Protein AF-A0A832JMT5-F1 (afdb_monomer_lite)

Secondary structure (DSSP, 8-state):
--HHHH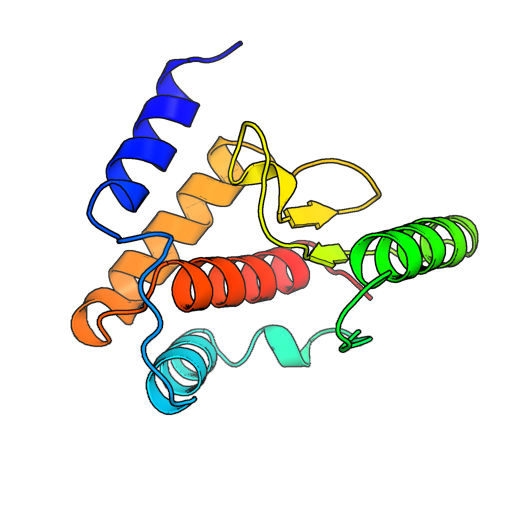HHHHHHHTTS-TT-----SHHHHHHHHHTT-GGGSS------SSSSHHHHHHHHHHHHHHTT---EEE-S--SS-GGGGEEETTEEPPHHHHHHHHHHHHHHHGGG---HHHHHHHHHHHHHHHTT--

Foldseek 3Di:
DPVVLQVLVCVLCVVFDPPDDDDDCVLLVVLCVLVVNLLVLEDDDDFDDDDCSVVVLVVVLVVCVVVVFWDWAADDDDDPGLQVRIDTSNHGDDSVLLSVLLVVSCVSRVVSVDHPVSSSVSSNSNSCSVVVGD

pLDDT: mean 91.95, std 11.05, range [45.56, 98.69]

Sequence (134 aa):
MDYSVEDGLDELIRGLSVDEIRLGLGRAAEALLRLDNPERSYRVVQVVGTNGKGSVCSYLDSILRASGLRVGLYTSPHLVSPRERIRVDGAMVGAKEIEGVLRRVHELCFDLELTYFELMTVCCALLFAERGVE

Structure (mmCIF, N/CA/C/O backbone):
data_AF-A0A832JMT5-F1
#
_entry.id   AF-A0A832JMT5-F1
#
loop_
_atom_site.group_PDB
_atom_site.id
_atom_site.type_symbol
_atom_site.label_atom_id
_atom_site.label_alt_id
_atom_site.label_comp_id
_atom_site.label_asym_id
_atom_site.label_entity_id
_atom_site.label_seq_id
_atom_site.pdbx_PDB_ins_code
_atom_site.Cartn_x
_atom_site.Cartn_y
_atom_site.Cartn_z
_atom_site.occupancy
_atom_site.B_iso_or_equiv
_atom_site.auth_seq_id
_atom_site.auth_comp_id
_atom_site.auth_asym_id
_atom_site.auth_atom_id
_atom_site.pdbx_PDB_model_num
ATOM 1 N N . MET A 1 1 ? 13.833 -11.132 15.883 1.00 45.56 1 MET A N 1
ATOM 2 C CA . MET A 1 1 ? 13.598 -10.551 14.548 1.00 45.56 1 MET A CA 1
ATOM 3 C C . MET A 1 1 ? 14.022 -11.603 13.548 1.00 45.56 1 MET A C 1
ATOM 5 O O . MET A 1 1 ? 15.107 -12.145 13.707 1.00 45.56 1 MET A O 1
ATOM 9 N N . ASP A 1 2 ? 13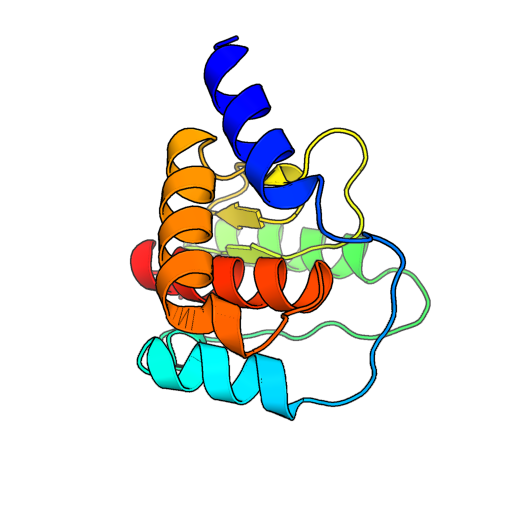.127 -11.993 12.647 1.00 47.06 2 ASP A N 1
ATOM 10 C CA . ASP A 1 2 ? 13.359 -13.078 11.691 1.00 47.06 2 ASP A CA 1
ATOM 11 C C . ASP A 1 2 ? 14.022 -12.486 10.439 1.00 47.06 2 ASP A C 1
ATOM 13 O O . ASP A 1 2 ? 13.342 -12.115 9.486 1.00 47.06 2 ASP A O 1
ATOM 17 N N . TYR A 1 3 ? 15.345 -12.297 10.509 1.00 47.81 3 TYR A N 1
ATOM 18 C CA . TYR A 1 3 ? 16.159 -11.646 9.468 1.00 47.81 3 TYR A CA 1
ATOM 19 C C . TYR A 1 3 ? 15.966 -12.281 8.078 1.00 47.81 3 TYR A C 1
ATOM 21 O O . TYR A 1 3 ? 15.976 -11.580 7.075 1.00 47.81 3 TYR A O 1
ATOM 29 N N . SER A 1 4 ? 15.670 -13.584 8.032 1.00 53.31 4 SER A N 1
ATOM 30 C CA . SER A 1 4 ? 15.485 -14.352 6.795 1.00 53.31 4 SER A CA 1
ATOM 31 C C . SER A 1 4 ? 14.313 -13.890 5.916 1.00 53.31 4 SER A C 1
ATOM 33 O O . SER A 1 4 ? 14.342 -14.066 4.701 1.00 53.31 4 SER A O 1
ATOM 35 N N . VAL A 1 5 ? 13.275 -13.300 6.517 1.00 55.50 5 VAL A N 1
ATOM 36 C CA . VAL A 1 5 ? 12.066 -12.861 5.799 1.00 55.50 5 VAL A CA 1
ATOM 37 C C . VAL A 1 5 ? 12.255 -11.463 5.206 1.00 55.50 5 VAL A C 1
ATOM 39 O O . VAL A 1 5 ? 11.740 -11.166 4.130 1.00 55.50 5 VAL A O 1
ATOM 42 N N . GLU A 1 6 ? 13.016 -10.600 5.885 1.00 61.72 6 GLU A N 1
ATOM 43 C CA . GLU A 1 6 ? 13.398 -9.297 5.328 1.00 61.72 6 GLU A CA 1
ATOM 44 C C . GLU A 1 6 ? 14.375 -9.472 4.157 1.00 61.72 6 GLU A C 1
ATOM 46 O O . GLU A 1 6 ? 14.210 -8.805 3.140 1.00 61.72 6 GLU A O 1
ATOM 51 N N . ASP A 1 7 ? 15.269 -10.465 4.221 1.00 63.09 7 ASP A N 1
ATOM 52 C CA . ASP A 1 7 ? 16.162 -10.815 3.110 1.00 63.09 7 ASP A CA 1
ATOM 53 C C . ASP A 1 7 ? 15.405 -11.222 1.829 1.00 63.09 7 ASP A C 1
ATOM 55 O O . ASP A 1 7 ? 15.790 -10.818 0.732 1.00 63.09 7 ASP A O 1
ATOM 59 N N . GLY A 1 8 ? 14.314 -11.993 1.947 1.00 69.69 8 GLY A N 1
ATOM 60 C CA . GLY A 1 8 ? 13.514 -12.431 0.793 1.00 69.69 8 GLY A CA 1
ATOM 61 C C . GLY A 1 8 ? 12.716 -11.298 0.139 1.00 69.69 8 GLY A C 1
ATOM 62 O O . GLY A 1 8 ? 12.607 -11.230 -1.087 1.00 69.69 8 GLY A O 1
ATOM 63 N N . LEU A 1 9 ? 12.194 -10.378 0.956 1.00 73.56 9 LEU A N 1
ATOM 64 C CA . LEU A 1 9 ? 11.559 -9.145 0.492 1.00 73.56 9 LEU A CA 1
ATOM 65 C C . LEU A 1 9 ? 12.563 -8.257 -0.256 1.00 73.56 9 LEU A C 1
ATOM 67 O O . LEU A 1 9 ? 12.271 -7.771 -1.351 1.00 73.56 9 LEU A O 1
ATOM 71 N N . ASP A 1 10 ? 13.750 -8.081 0.320 1.00 76.50 10 ASP A N 1
ATOM 72 C CA . ASP A 1 10 ? 14.821 -7.295 -0.279 1.00 76.50 10 ASP A CA 1
ATOM 73 C C . ASP A 1 10 ? 15.308 -7.920 -1.588 1.00 76.50 10 ASP A C 1
ATOM 75 O O . ASP A 1 10 ? 15.528 -7.200 -2.555 1.00 76.50 10 ASP A O 1
ATOM 79 N N . GLU A 1 11 ? 15.438 -9.245 -1.673 1.00 79.19 11 GLU A N 1
ATOM 80 C CA . GLU A 1 11 ? 15.830 -9.936 -2.907 1.00 79.19 11 GLU A CA 1
ATOM 81 C C . GLU A 1 11 ? 14.851 -9.679 -4.062 1.00 79.19 11 GLU A C 1
ATOM 83 O O . GLU A 1 11 ? 15.283 -9.327 -5.161 1.00 79.19 11 GLU A O 1
ATOM 88 N N . LEU A 1 12 ? 13.542 -9.770 -3.800 1.00 75.00 12 LEU A N 1
ATOM 89 C CA . LEU A 1 12 ? 12.491 -9.482 -4.785 1.00 75.00 12 LEU A CA 1
ATOM 90 C C . LEU A 1 12 ? 12.510 -8.024 -5.265 1.00 75.00 12 LEU A C 1
ATOM 92 O O . LEU A 1 12 ? 12.142 -7.741 -6.403 1.00 75.00 12 LEU A O 1
ATOM 96 N N . ILE A 1 13 ? 12.934 -7.096 -4.406 1.00 79.44 13 ILE A N 1
ATOM 97 C CA . ILE A 1 13 ? 12.922 -5.656 -4.690 1.00 79.44 13 ILE A CA 1
ATOM 98 C C . ILE A 1 13 ? 14.268 -5.158 -5.239 1.00 79.44 13 ILE A C 1
ATOM 100 O O . ILE A 1 13 ? 14.291 -4.159 -5.951 1.00 79.44 13 ILE A O 1
ATOM 104 N N . ARG A 1 14 ? 15.388 -5.847 -4.981 1.00 78.38 14 ARG A N 1
ATOM 105 C CA . ARG A 1 14 ? 16.755 -5.427 -5.364 1.00 78.38 14 ARG A CA 1
ATOM 106 C C . ARG A 1 14 ? 16.935 -5.141 -6.855 1.00 78.38 14 ARG A C 1
ATOM 108 O O . ARG A 1 14 ? 17.799 -4.344 -7.209 1.00 78.38 14 ARG A O 1
ATOM 115 N N . GLY A 1 15 ? 16.153 -5.787 -7.720 1.00 74.12 15 GLY A N 1
ATOM 116 C CA . GLY A 1 15 ? 16.170 -5.551 -9.168 1.00 74.12 15 GLY A CA 1
ATOM 117 C C . GLY A 1 15 ? 15.397 -4.308 -9.621 1.00 74.12 15 GLY A C 1
ATOM 118 O O . GLY A 1 15 ? 15.485 -3.932 -10.787 1.00 74.12 15 GLY A O 1
ATOM 119 N N . LEU A 1 16 ? 14.639 -3.671 -8.726 1.00 80.31 16 LEU A N 1
ATOM 120 C CA . LEU A 1 16 ? 13.774 -2.538 -9.030 1.00 80.31 16 LEU A CA 1
ATOM 121 C C . LEU A 1 16 ? 14.404 -1.244 -8.520 1.00 80.31 16 LEU A C 1
ATOM 123 O O . LEU A 1 16 ? 14.682 -1.083 -7.332 1.00 80.31 16 LEU A O 1
ATOM 127 N N . SER A 1 17 ? 14.580 -0.281 -9.420 1.00 78.31 17 SER A N 1
ATOM 128 C CA . SER A 1 17 ? 15.014 1.058 -9.033 1.00 78.31 17 SER A CA 1
ATOM 129 C C . SER A 1 17 ? 13.893 1.776 -8.274 1.00 78.31 17 SER A C 1
ATOM 131 O O . SER A 1 17 ? 12.810 2.017 -8.813 1.00 78.31 17 SER A O 1
ATOM 133 N N . VAL A 1 18 ? 14.151 2.122 -7.010 1.00 75.94 18 VAL A N 1
ATOM 134 C CA . VAL A 1 18 ? 13.185 2.805 -6.127 1.00 75.94 18 VAL A CA 1
ATOM 135 C C . VAL A 1 18 ? 12.898 4.239 -6.590 1.00 75.94 18 VAL A C 1
ATOM 137 O O . VAL A 1 18 ? 11.789 4.734 -6.380 1.00 75.94 18 VAL A O 1
ATOM 140 N N . ASP A 1 19 ? 13.872 4.875 -7.246 1.00 78.31 19 ASP A N 1
ATOM 141 C CA . ASP A 1 19 ? 13.812 6.274 -7.690 1.00 78.31 19 ASP A CA 1
ATOM 142 C C . ASP A 1 19 ? 13.442 6.424 -9.174 1.00 78.31 19 ASP A C 1
ATOM 144 O O . ASP A 1 19 ? 13.283 7.541 -9.672 1.00 78.31 19 ASP A O 1
ATOM 148 N N . GLU A 1 20 ? 13.305 5.317 -9.908 1.00 85.75 20 GLU A N 1
ATOM 149 C CA . GLU A 1 20 ? 12.935 5.370 -11.318 1.00 85.75 20 GLU A CA 1
ATOM 150 C 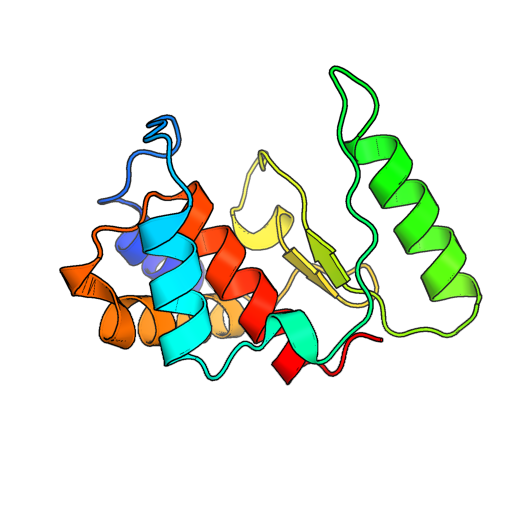C . GLU A 1 20 ? 11.462 5.749 -11.490 1.00 85.75 20 GLU A C 1
ATOM 152 O O . GLU A 1 20 ? 10.545 5.070 -11.024 1.00 85.75 20 GLU A O 1
ATOM 157 N N . ILE A 1 21 ? 11.233 6.836 -12.228 1.00 87.06 21 ILE A N 1
ATOM 158 C CA . ILE A 1 21 ? 9.897 7.324 -12.557 1.00 87.06 21 ILE A CA 1
ATOM 159 C C . ILE A 1 21 ? 9.622 7.034 -14.032 1.00 87.06 21 ILE A C 1
ATOM 161 O O . ILE A 1 21 ? 10.118 7.727 -14.921 1.00 87.06 21 ILE A O 1
ATOM 165 N N . ARG A 1 22 ? 8.765 6.043 -14.292 1.00 92.38 22 ARG A N 1
ATOM 166 C CA . ARG A 1 22 ? 8.171 5.803 -15.615 1.00 92.38 22 ARG A CA 1
ATOM 167 C C . ARG A 1 22 ? 6.733 6.309 -15.600 1.00 92.38 22 ARG A C 1
ATOM 169 O O . ARG A 1 22 ? 5.877 5.742 -14.931 1.00 92.38 22 ARG A O 1
ATOM 176 N N . LEU A 1 23 ? 6.447 7.375 -16.345 1.00 92.12 23 LEU A N 1
ATOM 177 C CA . LEU A 1 23 ? 5.089 7.922 -16.421 1.00 92.12 23 LEU A CA 1
ATOM 178 C C . LEU A 1 23 ? 4.138 6.979 -17.180 1.00 92.12 23 LEU A C 1
ATOM 180 O O . LEU A 1 23 ? 4.559 6.190 -18.029 1.00 92.12 23 LEU A O 1
ATOM 184 N N . GLY A 1 24 ? 2.846 7.081 -16.866 1.00 94.31 24 GLY A N 1
ATOM 185 C CA . GLY A 1 24 ? 1.770 6.288 -17.465 1.00 94.31 24 GLY A CA 1
ATOM 186 C C . GLY A 1 24 ? 1.041 5.411 -16.447 1.00 94.31 24 GLY A C 1
ATOM 187 O O . GLY A 1 24 ? 1.600 5.042 -15.424 1.00 94.31 24 GLY A O 1
ATOM 188 N N . LEU A 1 25 ? -0.223 5.094 -16.736 1.00 95.62 25 LEU A N 1
ATOM 189 C CA . LEU A 1 25 ? -1.073 4.263 -15.869 1.00 95.62 25 LEU A CA 1
ATOM 190 C C . LEU A 1 25 ? -1.275 2.839 -16.405 1.00 95.62 25 LEU A C 1
ATOM 192 O O . LEU A 1 25 ? -1.783 1.991 -15.682 1.00 95.62 25 LEU A O 1
ATOM 196 N N . GLY A 1 26 ? -0.890 2.569 -17.658 1.00 97.38 26 GLY A N 1
ATOM 197 C CA . GLY A 1 26 ? -1.229 1.320 -18.350 1.00 97.38 26 GLY A CA 1
ATOM 198 C C . GLY A 1 26 ? -0.715 0.062 -17.649 1.00 97.38 26 GLY A C 1
ATOM 199 O O . GLY A 1 26 ? -1.474 -0.886 -17.495 1.00 97.38 26 GLY A O 1
ATOM 200 N N . ARG A 1 27 ? 0.534 0.073 -17.164 1.00 97.31 27 ARG A N 1
ATOM 201 C CA . ARG A 1 27 ? 1.145 -1.086 -16.489 1.00 97.31 27 ARG A CA 1
ATOM 202 C C . ARG A 1 27 ? 0.421 -1.422 -15.185 1.00 97.31 27 ARG A C 1
ATOM 204 O O . ARG A 1 27 ? 0.003 -2.556 -14.986 1.00 97.31 27 ARG A O 1
ATOM 211 N N . ALA A 1 28 ? 0.228 -0.423 -14.323 1.00 97.44 28 ALA A N 1
ATOM 212 C CA . ALA A 1 28 ? -0.477 -0.608 -13.058 1.00 97.44 28 ALA A CA 1
ATOM 213 C C . ALA A 1 28 ? -1.953 -0.983 -13.264 1.00 97.44 28 ALA A C 1
ATOM 215 O O . ALA A 1 28 ? -2.460 -1.848 -12.558 1.00 97.44 28 ALA A O 1
ATOM 216 N N . ALA A 1 29 ? -2.636 -0.375 -14.239 1.00 98.38 29 ALA A N 1
ATOM 217 C CA . ALA A 1 29 ? -4.027 -0.697 -14.548 1.00 98.38 29 ALA A CA 1
ATOM 218 C C . ALA A 1 29 ? -4.192 -2.144 -15.039 1.00 98.38 29 ALA A C 1
ATOM 220 O O . ALA A 1 29 ? -5.095 -2.840 -14.586 1.00 98.38 29 ALA A O 1
ATOM 221 N N . GLU A 1 30 ? -3.301 -2.614 -15.915 1.00 98.62 30 GLU A N 1
ATOM 222 C CA . GLU A 1 30 ? -3.290 -4.004 -16.383 1.00 98.62 30 GLU A CA 1
ATOM 223 C C . GLU A 1 30 ? -2.977 -4.983 -15.239 1.00 98.62 30 GLU A C 1
ATOM 225 O O . GLU A 1 30 ? -3.642 -6.006 -15.100 1.00 98.62 30 GLU A O 1
ATOM 230 N N . ALA A 1 31 ? -2.030 -4.648 -14.356 1.00 98.50 31 ALA A N 1
A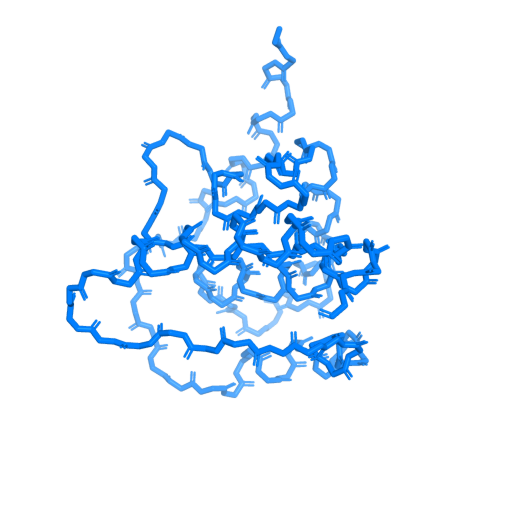TOM 231 C CA . ALA A 1 31 ? -1.731 -5.464 -13.180 1.00 98.50 31 ALA A CA 1
ATOM 232 C C . ALA A 1 31 ? -2.935 -5.589 -12.226 1.00 98.50 31 ALA A C 1
ATOM 234 O O . ALA A 1 31 ? -3.243 -6.685 -11.762 1.00 98.50 31 ALA A O 1
ATOM 235 N N . LEU A 1 32 ? -3.651 -4.488 -11.963 1.00 98.62 32 LEU A N 1
ATOM 236 C CA . LEU A 1 32 ? -4.882 -4.508 -11.163 1.00 98.62 32 LEU A CA 1
ATOM 237 C C . LEU A 1 32 ? -5.982 -5.332 -11.843 1.00 98.62 32 LEU A C 1
ATOM 239 O O . LEU A 1 32 ? -6.651 -6.117 -11.175 1.00 98.62 32 LEU A O 1
ATOM 243 N N . LEU A 1 33 ? -6.124 -5.224 -13.167 1.00 98.62 33 LEU A N 1
ATOM 244 C CA . LEU A 1 33 ? -7.085 -6.016 -13.935 1.00 98.62 33 LEU A CA 1
ATOM 245 C C . LEU A 1 33 ? -6.817 -7.524 -13.812 1.00 98.62 33 LEU A C 1
ATOM 247 O O . LEU A 1 33 ? -7.752 -8.287 -13.574 1.00 98.62 33 LEU A O 1
ATOM 251 N N . ARG A 1 34 ? -5.553 -7.961 -13.906 1.00 98.50 34 ARG A N 1
ATOM 252 C CA . ARG A 1 34 ? -5.154 -9.374 -13.725 1.00 98.50 34 ARG A CA 1
ATOM 253 C C . ARG A 1 34 ? -5.443 -9.917 -12.325 1.00 98.50 34 ARG A C 1
ATOM 255 O O . ARG A 1 34 ? -5.537 -11.129 -12.146 1.00 98.50 34 ARG A O 1
ATOM 262 N N . LEU A 1 35 ? -5.586 -9.030 -11.344 1.00 98.19 35 LEU A N 1
ATOM 263 C CA . LEU A 1 35 ? -5.935 -9.349 -9.960 1.00 98.19 35 LEU A CA 1
ATOM 264 C C . LEU A 1 35 ? -7.434 -9.192 -9.666 1.00 98.19 35 LEU A C 1
ATOM 266 O O . LEU A 1 35 ? -7.817 -9.216 -8.500 1.00 98.19 35 LEU A O 1
ATOM 270 N N . ASP A 1 36 ? -8.264 -9.045 -10.701 1.00 98.19 36 ASP A N 1
ATOM 271 C CA . ASP A 1 36 ? -9.710 -8.816 -10.597 1.00 98.19 36 ASP A CA 1
ATOM 272 C C . ASP A 1 36 ? -10.083 -7.497 -9.889 1.00 98.19 36 ASP A C 1
ATOM 274 O O . ASP A 1 36 ? -11.084 -7.390 -9.188 1.00 98.19 36 ASP A O 1
ATOM 278 N N . ASN A 1 37 ? -9.280 -6.453 -10.114 1.00 98.50 37 ASN A N 1
ATOM 279 C CA . ASN A 1 37 ? -9.501 -5.082 -9.639 1.00 98.50 37 ASN A CA 1
ATOM 280 C C . ASN A 1 37 ? -9.749 -4.981 -8.113 1.00 98.50 37 ASN A C 1
ATOM 282 O O . ASN A 1 37 ? -10.799 -4.477 -7.683 1.00 98.50 37 ASN A O 1
ATOM 286 N N . PRO A 1 38 ? -8.801 -5.436 -7.266 1.00 98.44 38 PRO A N 1
ATOM 287 C CA . PRO A 1 38 ? -8.979 -5.477 -5.813 1.00 98.44 38 PRO A CA 1
ATOM 288 C C . PRO A 1 38 ? -9.234 -4.091 -5.206 1.00 98.44 38 PRO A C 1
ATOM 290 O O . PRO A 1 38 ? -9.937 -3.975 -4.201 1.00 98.44 38 PRO A O 1
ATOM 293 N N . GLU A 1 39 ? -8.746 -3.024 -5.846 1.00 98.19 39 GLU A N 1
ATOM 294 C CA . GLU A 1 39 ? -8.931 -1.635 -5.424 1.00 98.19 39 GLU A CA 1
ATOM 295 C C . GLU A 1 39 ? -10.390 -1.159 -5.453 1.00 98.19 39 GLU A C 1
ATOM 297 O O . GLU A 1 39 ? -10.702 -0.092 -4.930 1.00 98.19 39 GLU A O 1
ATOM 302 N N . ARG A 1 40 ? -11.290 -1.939 -6.062 1.00 98.25 40 ARG A N 1
ATOM 303 C CA . ARG A 1 40 ? -12.727 -1.642 -6.149 1.00 98.25 40 ARG A CA 1
ATOM 304 C C . ARG A 1 40 ? -13.548 -2.244 -5.011 1.00 98.25 40 ARG A C 1
ATOM 306 O O . ARG A 1 40 ? -14.752 -2.007 -4.954 1.00 98.25 40 ARG A O 1
ATOM 313 N N . SER A 1 41 ? -12.924 -3.032 -4.136 1.00 98.19 41 SER A N 1
ATOM 314 C CA . SER A 1 41 ? -13.609 -3.750 -3.051 1.00 98.19 41 SER A CA 1
ATOM 315 C C . SER A 1 41 ? -13.785 -2.934 -1.763 1.00 98.19 41 SER A C 1
ATOM 317 O O . SER A 1 41 ? -14.525 -3.360 -0.880 1.00 98.19 41 SER A O 1
ATOM 319 N N . TYR A 1 42 ? -13.159 -1.756 -1.669 1.00 98.44 42 TYR A N 1
ATOM 320 C CA . TYR A 1 42 ? -13.163 -0.890 -0.486 1.00 98.44 42 TYR A CA 1
ATOM 321 C C . TYR A 1 42 ? -13.201 0.597 -0.868 1.00 98.44 42 TYR A C 1
ATOM 323 O O . TYR A 1 42 ? -12.985 0.971 -2.026 1.00 98.44 42 TYR A O 1
ATOM 331 N N . ARG A 1 43 ? -13.506 1.477 0.092 1.00 98.38 43 ARG A N 1
ATOM 332 C CA . ARG A 1 43 ? -13.540 2.930 -0.134 1.00 98.38 43 ARG A CA 1
ATOM 333 C C . ARG A 1 43 ? -12.139 3.526 -0.054 1.00 98.38 43 ARG A C 1
ATOM 335 O O . ARG A 1 43 ? -11.315 3.138 0.764 1.00 98.38 43 ARG A O 1
ATOM 342 N N . VAL A 1 44 ? -11.873 4.527 -0.893 1.00 98.12 44 VAL A N 1
ATOM 343 C CA . VAL A 1 44 ? -10.545 5.148 -0.990 1.00 98.12 44 VAL A CA 1
ATOM 344 C C . VAL A 1 44 ? -10.628 6.650 -0.767 1.00 98.12 44 VAL A C 1
ATOM 346 O O . 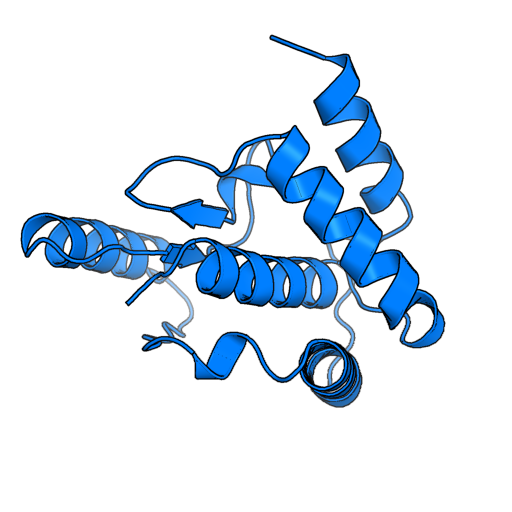VAL A 1 44 ? -11.402 7.350 -1.419 1.00 98.12 44 VAL A O 1
ATOM 349 N N . VAL A 1 45 ? -9.761 7.154 0.112 1.00 98.12 45 VAL A N 1
ATOM 350 C CA . VAL A 1 45 ? -9.446 8.581 0.219 1.00 98.12 45 VAL A CA 1
ATOM 351 C C . VAL A 1 45 ? -8.053 8.806 -0.357 1.00 98.12 45 VAL A C 1
ATOM 353 O O . VAL A 1 45 ? -7.054 8.388 0.224 1.00 98.12 45 VAL A O 1
ATOM 356 N N . GLN A 1 46 ? -7.975 9.475 -1.506 1.00 97.44 46 GLN A N 1
ATOM 357 C CA . GLN A 1 46 ? -6.702 9.797 -2.144 1.00 97.44 46 GLN A CA 1
ATOM 358 C C . GLN A 1 46 ? -6.225 11.189 -1.716 1.00 97.44 46 GLN A C 1
ATOM 360 O O . GLN A 1 46 ? -6.885 12.193 -1.977 1.00 97.44 46 GLN A O 1
ATOM 365 N N . VAL A 1 47 ? -5.052 11.257 -1.084 1.00 97.62 47 VAL A N 1
ATOM 366 C CA . VAL A 1 47 ? -4.460 12.516 -0.610 1.00 97.62 47 VAL A CA 1
ATOM 367 C C . VAL A 1 47 ? -3.301 12.925 -1.517 1.00 97.62 47 VAL A C 1
ATOM 369 O O . VAL A 1 47 ? -2.267 12.259 -1.571 1.00 97.62 47 VAL A O 1
ATOM 372 N N . VAL A 1 48 ? -3.457 14.055 -2.206 1.00 95.88 48 VAL A N 1
ATOM 373 C CA . VAL A 1 48 ? -2.460 14.632 -3.124 1.00 95.88 48 VAL A CA 1
ATOM 374 C C . VAL A 1 48 ? -2.036 16.030 -2.666 1.00 95.88 48 VAL A C 1
ATOM 376 O O . VAL A 1 48 ? -2.786 16.723 -1.985 1.00 95.88 48 VAL A O 1
ATOM 379 N N . GLY A 1 49 ? -0.822 16.456 -3.022 1.00 94.31 49 GLY A N 1
ATOM 380 C CA . GLY A 1 49 ? -0.292 17.781 -2.675 1.00 94.31 49 GLY A CA 1
ATOM 381 C C . GLY A 1 49 ? 1.226 17.797 -2.503 1.00 94.31 49 GLY A C 1
ATOM 382 O O . GLY A 1 49 ? 1.871 16.750 -2.476 1.00 94.31 49 GLY A O 1
ATOM 383 N N . THR A 1 50 ? 1.828 18.975 -2.364 1.00 92.31 50 THR A N 1
ATOM 384 C CA . THR A 1 50 ? 3.292 19.103 -2.229 1.00 92.31 50 THR A CA 1
ATOM 385 C C . THR A 1 50 ? 3.763 18.687 -0.834 1.00 92.31 50 THR A C 1
ATOM 387 O O . THR A 1 50 ? 4.620 17.815 -0.710 1.00 92.31 50 THR A O 1
ATOM 390 N N . ASN A 1 51 ? 3.113 19.190 0.220 1.00 93.75 51 ASN A N 1
ATOM 391 C CA . ASN A 1 51 ? 3.486 18.970 1.622 1.00 93.75 51 ASN A CA 1
ATOM 392 C C . ASN A 1 51 ? 2.297 18.466 2.454 1.00 93.75 51 ASN A C 1
ATOM 394 O O . ASN A 1 51 ? 1.149 18.576 2.036 1.00 93.75 51 ASN A O 1
ATOM 398 N N . GLY A 1 52 ? 2.568 17.888 3.627 1.00 94.06 52 GLY A N 1
ATOM 399 C CA . GLY A 1 52 ? 1.535 17.532 4.611 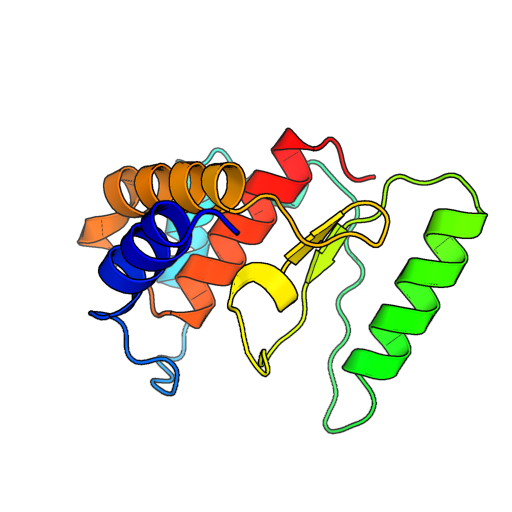1.00 94.06 52 GLY A CA 1
ATOM 400 C C . GLY A 1 52 ? 0.718 16.265 4.325 1.00 94.06 52 GLY A C 1
ATOM 401 O O . GLY A 1 52 ? -0.006 15.825 5.210 1.00 94.06 52 GLY A O 1
ATOM 402 N N . LYS A 1 53 ? 0.867 15.631 3.152 1.00 96.75 53 LYS A N 1
ATOM 403 C CA . LYS A 1 53 ? 0.143 14.399 2.770 1.00 96.75 53 LYS A CA 1
ATOM 404 C C . LYS A 1 53 ? 0.218 13.306 3.839 1.00 96.75 53 LYS A C 1
ATOM 406 O O . LYS A 1 53 ? -0.810 12.824 4.289 1.00 96.75 53 LYS A O 1
ATOM 411 N N . GLY A 1 54 ? 1.432 12.966 4.283 1.00 94.25 54 GLY A N 1
ATOM 412 C CA . GLY A 1 54 ? 1.647 11.927 5.295 1.00 94.25 54 GLY A CA 1
ATOM 413 C C . GLY A 1 54 ? 0.962 12.243 6.627 1.00 94.25 54 GLY A C 1
ATOM 414 O O . GLY A 1 54 ? 0.332 11.366 7.215 1.00 94.25 54 GLY A O 1
ATOM 415 N N . SER A 1 55 ? 1.007 13.505 7.068 1.00 96.44 55 SER A N 1
ATOM 416 C CA . SER A 1 55 ? 0.305 13.958 8.274 1.00 96.44 55 SER A CA 1
ATOM 417 C C . SER A 1 55 ? -1.211 13.852 8.119 1.00 96.44 55 SER A C 1
ATOM 419 O O . SER A 1 55 ? -1.868 13.303 8.996 1.00 96.44 55 SER A O 1
ATOM 421 N N . VAL A 1 56 ? -1.764 14.303 6.987 1.00 97.94 56 VAL A N 1
ATOM 422 C CA . VAL A 1 56 ? -3.203 14.197 6.697 1.00 97.94 56 VAL A CA 1
ATOM 423 C C . VAL A 1 56 ? -3.645 12.735 6.657 1.00 97.94 56 VAL A C 1
ATOM 425 O O . VAL A 1 56 ? -4.621 12.391 7.317 1.00 97.94 56 VAL A O 1
ATOM 428 N N . CYS A 1 57 ? -2.908 11.857 5.969 1.00 97.94 57 CYS A N 1
ATOM 429 C CA . CYS A 1 57 ? -3.217 10.427 5.953 1.00 97.94 57 CYS A CA 1
ATOM 430 C C . CYS A 1 57 ? -3.155 9.811 7.360 1.00 97.94 57 CYS A C 1
ATOM 432 O O . CYS A 1 57 ? -4.005 8.997 7.699 1.00 97.94 57 CYS A O 1
ATOM 434 N N . SER A 1 58 ? -2.202 10.231 8.200 1.00 96.69 58 SER A N 1
ATOM 435 C CA . SER A 1 58 ? -2.089 9.752 9.588 1.00 96.69 58 SER A CA 1
ATOM 436 C C . SER A 1 58 ? -3.255 10.220 10.464 1.00 96.69 58 SER A C 1
ATOM 438 O O . SER A 1 58 ? -3.739 9.470 11.311 1.00 96.69 58 SER A O 1
ATOM 440 N N . TYR A 1 59 ? -3.731 11.453 10.266 1.00 98.06 59 TYR A N 1
ATOM 441 C CA . TYR A 1 59 ? -4.916 11.962 10.960 1.00 98.06 59 TYR A CA 1
ATOM 442 C C . TYR A 1 59 ? -6.178 11.221 10.524 1.00 98.06 59 TYR A C 1
ATOM 444 O O . TYR A 1 59 ? -6.952 10.805 11.383 1.00 98.06 59 TYR A O 1
ATOM 452 N N . LEU A 1 60 ? -6.360 11.013 9.217 1.00 98.25 60 LEU A N 1
ATOM 453 C CA . LEU A 1 60 ? -7.482 10.245 8.677 1.00 98.25 60 LEU A CA 1
ATOM 454 C C . LEU A 1 60 ? -7.476 8.804 9.193 1.00 98.25 60 LEU A C 1
ATOM 456 O O . LEU A 1 60 ? -8.501 8.354 9.692 1.00 98.25 60 LEU A O 1
ATOM 460 N N . ASP A 1 61 ? -6.328 8.121 9.152 1.00 98.19 61 ASP A N 1
ATOM 461 C CA . ASP A 1 61 ? -6.165 6.773 9.707 1.00 98.19 61 ASP A CA 1
ATOM 462 C C . ASP A 1 61 ? -6.597 6.713 11.178 1.00 98.19 61 ASP A C 1
ATOM 464 O O . ASP A 1 61 ? -7.428 5.891 11.556 1.00 98.19 61 ASP A O 1
ATOM 468 N N . SER A 1 62 ? -6.098 7.634 12.006 1.00 98.06 62 SER A N 1
ATOM 469 C CA . SER A 1 62 ? -6.442 7.683 13.430 1.00 98.06 62 SER A CA 1
ATOM 470 C C . SER A 1 62 ? -7.938 7.913 13.671 1.00 98.06 62 SER A C 1
ATOM 472 O O . SER A 1 62 ? -8.553 7.203 14.467 1.00 98.06 62 SER A O 1
ATOM 474 N N . ILE A 1 63 ? -8.539 8.878 12.966 1.00 98.50 63 ILE A N 1
ATOM 475 C CA . ILE A 1 63 ? -9.955 9.239 13.121 1.00 98.50 63 ILE A CA 1
ATOM 476 C C . ILE A 1 63 ? -10.870 8.096 12.664 1.00 98.50 63 ILE A C 1
ATOM 478 O O . ILE A 1 63 ? -11.805 7.744 13.380 1.00 98.50 63 ILE A O 1
ATOM 482 N N . LEU A 1 64 ? -10.599 7.502 11.500 1.00 98.38 64 LEU A N 1
ATOM 483 C CA . LEU A 1 64 ? -11.427 6.436 10.929 1.00 98.38 64 LEU A CA 1
ATOM 484 C C . LEU A 1 64 ? -11.321 5.136 11.740 1.00 98.38 64 LEU A C 1
ATOM 486 O O . LEU A 1 64 ? -12.330 4.479 11.992 1.00 98.38 64 LEU A O 1
ATOM 490 N N . ARG A 1 65 ? -10.129 4.794 12.247 1.00 98.12 65 ARG A N 1
ATOM 491 C CA . ARG A 1 65 ? -9.990 3.669 13.185 1.00 98.12 65 ARG A CA 1
ATOM 492 C C . ARG A 1 65 ? -10.739 3.930 14.487 1.00 98.12 65 ARG A C 1
ATOM 494 O O . ARG A 1 65 ? -11.393 3.031 15.008 1.00 98.12 65 ARG A O 1
ATOM 501 N N . ALA A 1 66 ? -10.689 5.157 15.010 1.00 98.31 66 ALA A N 1
ATOM 502 C CA . ALA A 1 66 ? -11.435 5.530 16.212 1.00 98.31 66 ALA A CA 1
ATOM 503 C C . ALA A 1 66 ? -12.963 5.465 16.017 1.00 98.31 66 ALA A C 1
ATOM 505 O O . ALA A 1 66 ? -13.683 5.277 16.996 1.00 98.31 66 ALA A O 1
ATOM 506 N N . SER A 1 67 ? -13.464 5.563 14.779 1.00 98.06 67 SER A N 1
ATOM 507 C CA . SER A 1 67 ? -14.880 5.331 14.461 1.00 98.06 67 SER A CA 1
ATOM 508 C C . SER A 1 67 ? -15.246 3.853 14.272 1.00 98.06 67 SER A C 1
ATOM 510 O O . SER A 1 67 ? -16.395 3.559 13.953 1.00 98.06 67 SER A O 1
ATOM 512 N N . GLY A 1 68 ? -14.302 2.928 14.469 1.00 98.00 68 GLY A N 1
ATOM 513 C CA . GLY A 1 68 ? -14.534 1.484 14.402 1.00 98.00 68 GLY A CA 1
ATOM 514 C C . GLY A 1 68 ? -14.391 0.858 13.014 1.00 98.00 68 GLY A C 1
ATOM 515 O O . GLY A 1 68 ? -14.736 -0.310 12.873 1.00 98.00 68 GLY A O 1
ATOM 516 N N . LEU A 1 69 ? -13.893 1.599 12.016 1.00 98.44 69 LEU A N 1
ATOM 517 C CA . LEU A 1 69 ? -13.623 1.054 10.682 1.00 98.44 69 LEU A CA 1
ATOM 518 C C . LEU A 1 69 ? -12.292 0.300 10.659 1.00 98.44 69 LEU A C 1
ATOM 520 O O . LEU A 1 69 ? -11.331 0.712 11.320 1.00 98.44 69 LEU A O 1
ATOM 524 N N . ARG A 1 70 ? -12.206 -0.746 9.834 1.00 98.44 70 ARG A N 1
ATOM 525 C CA . ARG A 1 70 ? -10.927 -1.346 9.447 1.00 98.44 70 ARG A CA 1
ATOM 526 C C . ARG A 1 70 ? -10.249 -0.480 8.394 1.00 98.44 70 ARG A C 1
ATOM 528 O O . ARG A 1 70 ? -10.718 -0.386 7.262 1.00 98.44 70 ARG A O 1
ATOM 535 N N . VAL A 1 71 ? -9.115 0.118 8.746 1.00 98.69 71 VAL A N 1
ATOM 536 C CA . VAL A 1 71 ? -8.458 1.126 7.898 1.00 98.69 71 VAL A CA 1
ATOM 537 C C . VAL A 1 71 ? -7.127 0.621 7.366 1.00 98.69 71 VAL A C 1
ATOM 539 O O . VAL A 1 71 ? -6.265 0.169 8.123 1.00 98.69 71 VAL A O 1
ATOM 542 N N . GLY A 1 72 ? -6.956 0.744 6.051 1.00 98.50 72 GLY A N 1
ATOM 543 C CA . GLY A 1 72 ? -5.677 0.622 5.366 1.00 98.50 72 GLY A CA 1
ATOM 544 C C . GLY A 1 72 ? -5.025 1.992 5.168 1.00 98.50 72 GLY A C 1
ATOM 545 O O . GLY A 1 72 ? -5.685 2.956 4.782 1.00 98.50 72 GLY A O 1
ATOM 546 N N . LEU A 1 73 ? -3.717 2.082 5.398 1.00 98.56 73 LEU A N 1
ATOM 547 C CA . LEU A 1 73 ? -2.916 3.283 5.162 1.00 98.56 73 LEU A CA 1
ATOM 548 C C . LEU A 1 73 ? -1.749 2.960 4.223 1.00 98.56 73 LEU A C 1
ATOM 550 O O . LEU A 1 73 ? -0.894 2.138 4.557 1.00 98.56 73 LEU A O 1
ATOM 554 N N . TYR A 1 74 ? -1.710 3.638 3.070 1.00 98.38 74 TYR A N 1
ATOM 555 C CA . TYR A 1 74 ? -0.613 3.568 2.102 1.00 98.38 74 TYR A CA 1
ATOM 556 C C . TYR A 1 74 ? 0.145 4.896 2.033 1.00 98.38 74 TYR A C 1
ATOM 558 O O . TYR A 1 74 ? -0.442 5.939 1.737 1.00 98.38 74 TYR A O 1
ATOM 566 N N . THR A 1 75 ? 1.451 4.876 2.303 1.00 96.69 75 THR A N 1
ATOM 567 C CA . THR A 1 75 ? 2.306 6.076 2.279 1.00 96.69 75 THR A CA 1
ATOM 568 C C . THR A 1 75 ? 3.666 5.809 1.644 1.00 96.69 75 THR A C 1
ATOM 570 O O . THR A 1 75 ? 4.184 4.698 1.698 1.00 96.69 75 THR A O 1
ATOM 573 N N . SER A 1 76 ? 4.284 6.846 1.079 1.00 93.44 76 SER A N 1
ATOM 574 C CA . SER A 1 76 ? 5.641 6.796 0.525 1.00 93.44 76 SER A CA 1
ATOM 575 C C . SER A 1 76 ? 6.379 8.129 0.725 1.00 93.44 76 SER A C 1
ATOM 577 O O . SER A 1 76 ? 5.717 9.173 0.698 1.00 93.44 76 SER A O 1
ATOM 579 N N . PRO A 1 77 ? 7.724 8.135 0.821 1.00 93.25 77 PRO A N 1
ATOM 580 C CA . PRO A 1 77 ? 8.611 6.967 0.888 1.00 93.25 77 PRO A CA 1
ATOM 581 C C . PRO A 1 77 ? 8.556 6.263 2.262 1.00 93.25 77 PRO A C 1
ATOM 583 O O . PRO A 1 77 ? 7.748 6.627 3.110 1.00 93.25 77 PRO A O 1
ATOM 586 N N . HIS A 1 78 ? 9.381 5.230 2.452 1.00 91.56 78 HIS A N 1
ATOM 587 C CA . HIS A 1 78 ? 9.666 4.630 3.766 1.00 91.56 78 HIS A CA 1
ATOM 588 C C . HIS A 1 78 ? 11.046 5.091 4.258 1.00 91.56 78 HIS A C 1
ATOM 590 O O . HIS A 1 78 ? 11.829 5.583 3.444 1.00 91.56 78 HIS A O 1
ATOM 596 N N . LEU A 1 79 ? 11.348 4.921 5.550 1.00 88.31 79 LEU A N 1
ATOM 597 C CA . LEU A 1 79 ? 12.657 5.270 6.118 1.00 88.31 79 LEU A CA 1
ATOM 598 C C . LEU A 1 79 ? 13.583 4.063 6.291 1.00 88.31 79 LEU A C 1
ATOM 600 O O . LEU A 1 79 ? 14.753 4.157 5.936 1.00 88.31 79 LEU A O 1
ATOM 604 N N . VAL A 1 80 ? 13.079 2.954 6.839 1.00 88.62 80 VAL A N 1
ATOM 605 C CA . VAL A 1 80 ? 13.882 1.760 7.154 1.00 88.62 80 VAL A CA 1
ATOM 606 C C . VAL A 1 80 ? 13.392 0.544 6.380 1.00 88.62 80 VAL A C 1
ATOM 608 O O . VAL A 1 80 ? 14.203 -0.175 5.810 1.00 88.62 80 VAL A O 1
ATOM 611 N N . SER A 1 81 ? 12.078 0.311 6.337 1.00 89.75 81 SER A N 1
ATOM 612 C CA . SER A 1 81 ? 11.502 -0.894 5.731 1.00 89.75 81 SER A CA 1
ATOM 613 C C . SER A 1 81 ? 10.395 -0.578 4.719 1.00 89.75 81 SER A C 1
ATOM 615 O O . SER A 1 81 ? 9.498 0.212 5.029 1.00 89.75 81 SER A O 1
ATOM 617 N N . PRO A 1 82 ? 10.337 -1.265 3.557 1.00 90.19 82 PRO A N 1
ATOM 618 C CA . PRO A 1 82 ? 9.198 -1.216 2.634 1.00 90.19 82 PRO A CA 1
ATOM 619 C C . PRO A 1 82 ? 7.841 -1.453 3.294 1.00 90.19 82 PRO A C 1
ATOM 621 O O . PRO A 1 82 ? 6.839 -0.879 2.865 1.00 90.19 82 PRO A O 1
ATOM 624 N N . ARG A 1 83 ? 7.817 -2.229 4.381 1.00 93.69 83 ARG A N 1
ATOM 625 C CA . ARG A 1 83 ? 6.617 -2.522 5.172 1.00 93.69 83 ARG A CA 1
ATOM 626 C C . ARG A 1 83 ? 6.011 -1.289 5.829 1.00 93.69 83 ARG A C 1
ATOM 628 O O . ARG A 1 83 ? 4.807 -1.259 6.051 1.00 93.69 83 ARG A O 1
ATOM 635 N N . GLU A 1 84 ? 6.801 -0.247 6.092 1.00 94.06 84 GLU A N 1
ATOM 636 C CA . GLU A 1 84 ? 6.286 1.019 6.630 1.00 94.06 84 GLU A CA 1
ATOM 637 C C . GLU A 1 84 ? 5.253 1.662 5.708 1.00 94.06 84 GLU A C 1
ATOM 639 O O . GLU A 1 84 ? 4.400 2.413 6.186 1.00 94.06 84 GLU A O 1
ATOM 644 N N . ARG A 1 85 ? 5.333 1.362 4.404 1.00 95.69 85 ARG A N 1
ATOM 645 C CA . ARG A 1 85 ? 4.445 1.924 3.392 1.00 95.69 85 ARG A CA 1
ATOM 646 C C . ARG A 1 85 ? 3.019 1.422 3.511 1.00 95.69 85 ARG A C 1
ATOM 648 O O . ARG A 1 85 ? 2.137 2.154 3.089 1.00 95.69 85 ARG A O 1
ATOM 655 N N . ILE A 1 86 ? 2.795 0.220 4.043 1.00 97.88 86 ILE A N 1
ATOM 656 C CA . ILE A 1 86 ? 1.481 -0.429 4.072 1.00 97.88 86 ILE A CA 1
ATOM 657 C C . ILE A 1 86 ? 1.144 -0.797 5.514 1.00 97.88 86 ILE A C 1
ATOM 659 O O . ILE A 1 86 ? 1.791 -1.648 6.132 1.00 97.88 86 ILE A O 1
ATOM 663 N N . ARG A 1 87 ? 0.106 -0.162 6.054 1.00 98.19 87 ARG A N 1
ATOM 664 C CA . ARG A 1 87 ? -0.422 -0.463 7.386 1.00 98.19 87 ARG A CA 1
ATOM 665 C C . ARG A 1 87 ? -1.889 -0.841 7.309 1.00 98.19 87 ARG A C 1
ATOM 667 O O . ARG A 1 87 ? -2.619 -0.302 6.485 1.00 98.19 87 ARG A O 1
ATOM 674 N N . VAL A 1 88 ? -2.307 -1.733 8.196 1.00 98.31 88 VAL A N 1
ATOM 675 C CA . VAL A 1 88 ? -3.710 -2.089 8.422 1.00 98.31 88 VAL A CA 1
ATOM 676 C C . VAL A 1 88 ? -3.962 -2.018 9.921 1.00 98.31 88 VAL A C 1
ATOM 678 O O . VAL A 1 88 ? -3.160 -2.526 10.706 1.00 98.31 88 VAL A O 1
ATOM 681 N N . ASP A 1 89 ? -5.036 -1.342 10.320 1.00 97.50 89 ASP A N 1
ATOM 682 C CA . ASP A 1 89 ? -5.404 -1.126 11.726 1.00 97.50 89 ASP A CA 1
ATOM 683 C C . ASP A 1 89 ? -4.265 -0.511 12.564 1.00 97.50 89 ASP A C 1
ATOM 685 O O . ASP A 1 89 ? -4.053 -0.834 13.732 1.00 97.50 89 ASP A O 1
ATOM 689 N N . GLY A 1 90 ? -3.506 0.404 11.950 1.00 96.56 90 GLY A N 1
ATOM 690 C CA . GLY A 1 90 ? -2.397 1.121 12.584 1.00 96.56 90 GLY A CA 1
ATOM 691 C C . GLY A 1 90 ? -1.084 0.334 12.695 1.00 96.56 90 GLY A C 1
ATOM 692 O O . GLY A 1 90 ? -0.084 0.900 13.141 1.00 96.56 90 GLY A O 1
ATOM 693 N N . ALA A 1 91 ? -1.039 -0.927 12.256 1.00 96.94 91 ALA A N 1
ATOM 694 C CA . ALA A 1 91 ? 0.154 -1.771 12.297 1.00 96.94 91 ALA A CA 1
ATOM 695 C C . ALA A 1 91 ? 0.717 -2.038 10.894 1.00 96.94 91 ALA A C 1
ATOM 697 O O . ALA A 1 91 ? -0.037 -2.208 9.939 1.00 96.94 91 ALA A O 1
ATOM 698 N N . MET A 1 92 ? 2.048 -2.102 10.765 1.00 96.38 92 MET A N 1
ATOM 699 C CA . MET A 1 92 ? 2.686 -2.552 9.520 1.00 96.38 92 MET A CA 1
ATOM 700 C C . MET A 1 92 ? 2.260 -3.981 9.193 1.00 96.38 92 MET A C 1
ATOM 702 O O . MET A 1 92 ? 2.213 -4.832 10.085 1.00 96.38 92 MET A O 1
ATOM 706 N N . VAL A 1 93 ? 2.032 -4.252 7.910 1.00 95.12 93 VAL A N 1
ATOM 707 C CA . VAL A 1 93 ? 1.772 -5.614 7.426 1.00 95.12 93 VAL A CA 1
ATOM 708 C C . VAL A 1 93 ? 2.914 -6.568 7.792 1.00 95.12 93 VAL A C 1
ATOM 710 O O . VAL A 1 93 ? 4.076 -6.166 7.976 1.00 95.12 93 VAL A O 1
ATOM 713 N N . GLY A 1 94 ? 2.585 -7.849 7.953 1.00 93.25 94 GLY A N 1
ATOM 714 C CA . GLY A 1 94 ? 3.561 -8.879 8.302 1.00 93.25 94 GLY A CA 1
ATOM 715 C C . GLY A 1 94 ? 4.610 -9.054 7.201 1.00 93.25 94 GLY A C 1
ATOM 716 O O . GLY A 1 94 ? 4.310 -8.887 6.025 1.00 93.25 94 GLY A O 1
ATOM 717 N N . ALA A 1 95 ? 5.844 -9.417 7.562 1.00 91.62 95 ALA A N 1
ATOM 718 C CA . ALA A 1 95 ? 6.908 -9.611 6.571 1.00 91.62 95 ALA A CA 1
ATOM 719 C C . ALA A 1 95 ? 6.572 -10.746 5.579 1.00 91.62 95 ALA A C 1
ATOM 721 O O . ALA A 1 95 ? 6.632 -10.548 4.374 1.00 91.62 95 ALA A O 1
ATOM 722 N N . LYS A 1 96 ? 6.084 -11.890 6.079 1.00 91.38 96 LYS A N 1
ATOM 723 C CA . LYS A 1 96 ? 5.643 -13.017 5.232 1.00 91.38 96 LYS A CA 1
ATOM 724 C C . LYS A 1 96 ? 4.405 -12.693 4.396 1.00 91.38 96 LYS A C 1
ATOM 726 O O . LYS A 1 96 ? 4.224 -13.230 3.312 1.00 91.38 96 LYS A O 1
ATOM 731 N N . GLU A 1 97 ? 3.541 -11.834 4.929 1.00 93.31 97 GLU A N 1
ATOM 732 C CA . GLU A 1 97 ? 2.310 -11.404 4.267 1.00 93.31 97 GLU A CA 1
ATOM 733 C C . GLU A 1 97 ? 2.636 -10.539 3.044 1.00 93.31 97 GLU A C 1
ATOM 735 O O . GLU A 1 97 ? 2.201 -10.855 1.939 1.00 93.31 97 GLU A O 1
ATOM 740 N N . ILE A 1 98 ? 3.469 -9.504 3.214 1.00 93.31 98 ILE A N 1
ATOM 741 C CA . ILE A 1 98 ? 3.877 -8.660 2.086 1.00 93.31 98 ILE A CA 1
ATOM 742 C C . ILE A 1 98 ? 4.726 -9.432 1.072 1.00 93.31 98 ILE A C 1
ATOM 744 O O . ILE A 1 98 ? 4.546 -9.249 -0.126 1.00 93.31 98 ILE A O 1
ATOM 748 N N . GLU A 1 99 ? 5.607 -10.323 1.530 1.00 92.94 99 GLU A N 1
ATOM 749 C CA . GLU A 1 99 ? 6.430 -11.167 0.664 1.00 92.94 99 GLU A CA 1
ATOM 750 C C . GLU A 1 99 ? 5.566 -12.096 -0.202 1.00 92.94 99 GLU A C 1
ATOM 752 O O . GLU A 1 99 ? 5.774 -12.185 -1.411 1.00 92.94 99 GLU A O 1
ATOM 757 N N . GLY A 1 100 ? 4.564 -12.753 0.394 1.00 94.12 100 GLY A N 1
ATOM 758 C CA . GLY A 1 100 ? 3.642 -13.626 -0.332 1.00 94.12 100 GLY A CA 1
ATOM 759 C C . GLY A 1 100 ? 2.854 -12.875 -1.406 1.00 94.12 100 GLY A C 1
ATOM 760 O O . GLY A 1 100 ? 2.754 -13.343 -2.542 1.00 94.12 100 GLY A O 1
ATOM 761 N N . VAL A 1 101 ? 2.357 -11.680 -1.077 1.00 95.62 101 VAL A N 1
ATOM 762 C CA . VAL A 1 101 ? 1.663 -10.825 -2.048 1.00 95.62 101 VAL A CA 1
ATOM 763 C C . VAL A 1 101 ? 2.609 -10.345 -3.146 1.00 95.62 101 VAL A C 1
ATOM 765 O O . VAL A 1 101 ? 2.255 -10.428 -4.319 1.00 95.62 101 VAL A O 1
ATOM 768 N N . LEU A 1 102 ? 3.825 -9.918 -2.806 1.00 93.94 102 LEU A N 1
ATOM 769 C CA . LEU A 1 102 ? 4.818 -9.494 -3.792 1.00 93.94 102 LEU A CA 1
ATOM 770 C C . LEU A 1 102 ? 5.175 -10.606 -4.770 1.00 93.94 102 LEU A C 1
ATOM 772 O O . LEU A 1 102 ? 5.172 -10.355 -5.972 1.00 93.94 102 LEU A O 1
ATOM 776 N N . ARG A 1 103 ? 5.424 -11.831 -4.287 1.00 93.19 103 ARG A N 1
ATOM 777 C CA . ARG A 1 103 ? 5.677 -12.991 -5.158 1.00 93.19 103 ARG A CA 1
ATOM 778 C C . ARG A 1 103 ? 4.506 -13.223 -6.106 1.00 93.19 103 ARG A C 1
ATOM 780 O O . ARG A 1 103 ? 4.719 -13.314 -7.308 1.00 93.19 103 ARG A O 1
ATOM 787 N N . ARG A 1 104 ? 3.273 -13.228 -5.590 1.00 95.31 104 ARG A N 1
ATOM 788 C CA . ARG A 1 104 ? 2.066 -13.429 -6.404 1.00 95.31 104 ARG A CA 1
ATOM 789 C C . ARG A 1 104 ? 1.895 -12.346 -7.470 1.00 95.31 104 ARG A C 1
ATOM 791 O O . ARG A 1 104 ? 1.607 -12.667 -8.619 1.00 95.31 104 ARG A O 1
ATOM 798 N N . VAL A 1 105 ? 2.065 -11.072 -7.110 1.00 95.94 105 VAL A N 1
ATOM 799 C CA . VAL A 1 105 ? 1.950 -9.962 -8.068 1.00 95.94 105 VAL A CA 1
ATOM 800 C C . VAL A 1 105 ? 3.071 -10.033 -9.102 1.00 95.94 105 VAL A C 1
ATOM 802 O O . VAL A 1 105 ? 2.799 -9.896 -10.291 1.00 95.94 105 VAL A O 1
ATOM 805 N N . HIS A 1 106 ? 4.305 -10.303 -8.675 1.00 91.19 106 HIS A N 1
ATOM 806 C CA . HIS A 1 106 ? 5.446 -10.453 -9.571 1.00 91.19 106 HIS A CA 1
ATOM 807 C C . HIS A 1 106 ? 5.241 -11.610 -10.559 1.00 91.19 106 HIS A C 1
ATOM 809 O O . HIS A 1 106 ? 5.374 -11.408 -11.758 1.00 91.19 106 HIS A O 1
ATOM 815 N N . GLU A 1 107 ? 4.851 -12.799 -10.097 1.00 92.25 107 GLU A N 1
ATOM 816 C CA . GLU A 1 107 ? 4.591 -13.963 -10.958 1.00 92.25 107 GLU A CA 1
ATOM 817 C C . GLU A 1 107 ? 3.481 -13.705 -11.986 1.00 92.25 107 GLU A C 1
ATOM 819 O O . GLU A 1 107 ? 3.607 -14.107 -13.141 1.00 92.25 107 GLU A O 1
ATOM 824 N N . LEU A 1 108 ? 2.413 -13.003 -11.598 1.00 96.12 108 LEU A N 1
ATOM 825 C CA . LEU A 1 108 ? 1.291 -12.693 -12.491 1.00 96.12 108 LEU A CA 1
ATOM 826 C C . LEU A 1 108 ? 1.569 -11.538 -13.465 1.00 96.12 108 LEU A C 1
ATOM 828 O O . LEU A 1 108 ? 0.862 -11.411 -14.467 1.00 96.12 108 LEU A O 1
ATOM 832 N N . CYS A 1 109 ? 2.540 -10.673 -13.159 1.00 95.50 109 CYS A N 1
ATOM 833 C CA . CYS A 1 109 ? 2.741 -9.391 -13.844 1.00 95.50 109 CYS A CA 1
ATOM 834 C C . CYS A 1 109 ? 4.191 -9.138 -14.289 1.00 95.50 109 CYS A C 1
ATOM 836 O O . CYS A 1 109 ? 4.530 -7.994 -14.597 1.00 95.50 109 CYS A O 1
ATOM 838 N N . PHE A 1 110 ? 5.059 -10.157 -14.305 1.00 91.69 110 PHE A N 1
ATOM 839 C CA . PHE A 1 110 ? 6.490 -9.988 -14.603 1.00 91.69 110 PHE A CA 1
ATOM 840 C C . PHE A 1 110 ? 6.739 -9.345 -15.979 1.00 91.69 110 PHE A C 1
ATOM 842 O O . PHE A 1 110 ? 7.687 -8.584 -16.147 1.00 91.69 110 PHE A O 1
ATOM 849 N N . ASP A 1 111 ? 5.867 -9.613 -16.952 1.00 94.69 111 ASP A N 1
ATOM 850 C CA . ASP A 1 111 ? 5.919 -9.096 -18.321 1.00 94.69 111 ASP A CA 1
ATOM 851 C C . ASP A 1 111 ? 5.561 -7.606 -18.435 1.00 94.69 111 ASP A C 1
ATOM 853 O O . ASP A 1 111 ? 5.867 -6.978 -19.446 1.00 94.69 111 ASP A O 1
ATOM 857 N N . LEU A 1 112 ? 4.927 -7.024 -17.412 1.00 94.94 112 LEU A N 1
ATOM 858 C CA . LEU A 1 112 ? 4.521 -5.615 -17.411 1.00 94.94 112 LEU A CA 1
ATOM 859 C C . LEU A 1 112 ? 5.646 -4.663 -16.998 1.00 94.94 112 LEU A C 1
ATOM 861 O O . LEU A 1 112 ? 5.477 -3.448 -17.125 1.00 94.94 112 LEU A O 1
ATOM 865 N N . GLU A 1 113 ? 6.761 -5.201 -16.488 1.00 92.31 113 GLU A N 1
ATOM 866 C CA . GLU A 1 113 ? 7.910 -4.434 -15.991 1.00 92.31 113 GLU A CA 1
ATOM 867 C C . GLU A 1 113 ? 7.491 -3.296 -15.043 1.00 92.31 113 GLU A C 1
ATOM 869 O O . GLU A 1 113 ? 7.856 -2.128 -15.232 1.00 92.31 113 GLU A O 1
ATOM 874 N N . LEU A 1 114 ? 6.665 -3.624 -14.044 1.00 93.31 114 LEU A N 1
ATOM 875 C CA . LEU A 1 114 ? 6.199 -2.651 -13.059 1.00 93.31 114 LEU A CA 1
ATOM 876 C C . LEU A 1 114 ? 7.392 -1.959 -12.392 1.00 93.31 114 LEU A C 1
ATOM 878 O O . LEU A 1 114 ? 8.324 -2.608 -11.918 1.00 93.31 114 LEU A O 1
ATOM 882 N N . THR A 1 115 ? 7.335 -0.632 -12.301 1.00 93.44 115 THR A N 1
ATOM 883 C CA . THR A 1 115 ? 8.255 0.114 -11.434 1.00 93.44 115 THR A CA 1
ATOM 884 C C . THR A 1 115 ? 8.062 -0.299 -9.978 1.00 93.44 115 THR A C 1
ATOM 886 O O . THR A 1 115 ? 7.004 -0.801 -9.590 1.00 93.44 115 THR A O 1
ATOM 889 N N . TYR A 1 116 ? 9.047 -0.000 -9.130 1.00 92.81 116 TYR A N 1
ATOM 890 C CA . TYR A 1 116 ? 8.929 -0.234 -7.693 1.00 92.81 116 TYR A CA 1
ATOM 891 C C . TYR A 1 116 ? 7.654 0.392 -7.096 1.00 92.81 116 TYR A C 1
ATOM 893 O O . TYR A 1 116 ? 6.937 -0.241 -6.318 1.00 92.81 116 TYR A O 1
ATOM 901 N N . PHE A 1 117 ? 7.333 1.631 -7.487 1.00 93.62 117 PHE A N 1
ATOM 902 C CA . PHE A 1 117 ? 6.134 2.313 -7.004 1.00 93.62 117 PHE A CA 1
ATOM 903 C C . PHE A 1 117 ? 4.843 1.642 -7.487 1.00 93.62 117 PHE A C 1
ATOM 905 O O . PHE A 1 117 ? 3.914 1.475 -6.695 1.00 93.62 117 PHE A O 1
ATOM 912 N N . GLU A 1 118 ? 4.775 1.239 -8.759 1.00 96.00 118 GLU A N 1
ATOM 913 C CA . GLU A 1 118 ? 3.614 0.533 -9.311 1.00 96.00 118 GLU A CA 1
ATOM 914 C C . GLU A 1 118 ? 3.420 -0.825 -8.622 1.00 96.00 118 GLU A C 1
ATOM 916 O O . GLU A 1 118 ? 2.319 -1.104 -8.150 1.00 96.00 118 GLU A O 1
ATOM 921 N N . LEU A 1 119 ? 4.487 -1.618 -8.462 1.00 95.19 119 LEU A N 1
ATOM 922 C CA . LEU A 1 119 ? 4.443 -2.913 -7.779 1.00 95.19 119 LEU A CA 1
ATOM 923 C C . LEU A 1 119 ? 3.931 -2.780 -6.340 1.00 95.19 119 LEU A C 1
ATOM 925 O O . LEU A 1 119 ? 2.992 -3.476 -5.952 1.00 95.19 119 LEU A O 1
ATOM 929 N N . MET A 1 120 ? 4.498 -1.856 -5.557 1.00 95.56 120 MET A N 1
ATOM 930 C CA . MET A 1 120 ? 4.072 -1.624 -4.172 1.00 95.56 120 MET A CA 1
ATOM 931 C C . MET A 1 120 ? 2.618 -1.152 -4.083 1.00 95.56 120 MET A C 1
ATOM 933 O O . MET A 1 120 ? 1.901 -1.544 -3.164 1.00 95.56 120 MET A O 1
ATOM 937 N N . THR A 1 121 ? 2.168 -0.342 -5.043 1.00 97.19 121 THR A N 1
ATOM 938 C CA . THR A 1 121 ? 0.785 0.149 -5.096 1.00 97.19 121 THR A CA 1
ATOM 939 C C . THR A 1 121 ? -0.195 -0.987 -5.399 1.00 97.19 121 THR A C 1
ATOM 941 O O . THR A 1 121 ? -1.216 -1.104 -4.725 1.00 97.19 121 THR A O 1
ATOM 944 N N . VAL A 1 122 ? 0.134 -1.867 -6.350 1.00 98.12 122 VAL A N 1
ATOM 945 C CA . VAL A 1 122 ? -0.675 -3.052 -6.682 1.00 98.12 122 VAL A CA 1
ATOM 946 C C . VAL A 1 122 ? -0.722 -4.034 -5.507 1.00 98.12 122 VAL A C 1
ATOM 948 O O . VAL A 1 122 ? -1.797 -4.505 -5.137 1.00 98.12 122 VAL A O 1
ATOM 951 N N . CYS A 1 123 ? 0.419 -4.289 -4.858 1.00 97.56 123 CYS A N 1
ATOM 952 C CA . CYS A 1 123 ? 0.485 -5.137 -3.665 1.00 97.56 123 CYS A CA 1
ATOM 953 C C . CYS A 1 123 ? -0.360 -4.575 -2.521 1.00 97.56 123 CYS A C 1
ATOM 955 O O . CYS A 1 123 ? -1.076 -5.318 -1.855 1.00 97.56 123 CYS A O 1
ATOM 957 N N . CYS A 1 124 ? -0.308 -3.259 -2.308 1.00 98.38 124 CYS A N 1
ATOM 958 C CA . CYS A 1 124 ? -1.139 -2.587 -1.320 1.00 98.38 124 CYS A CA 1
ATOM 959 C C . CYS A 1 124 ? -2.631 -2.771 -1.611 1.00 98.38 124 CYS A C 1
ATOM 961 O O . CYS A 1 124 ? -3.393 -3.049 -0.686 1.00 98.38 124 CYS A O 1
ATOM 963 N N . ALA A 1 125 ? -3.039 -2.635 -2.875 1.00 98.56 125 ALA A N 1
ATOM 964 C CA . ALA A 1 125 ? -4.436 -2.794 -3.251 1.00 98.56 125 ALA A CA 1
ATOM 965 C C . ALA A 1 125 ? -4.949 -4.211 -2.967 1.00 98.56 125 ALA A C 1
ATOM 967 O O . ALA A 1 125 ? -6.006 -4.385 -2.360 1.00 98.56 125 ALA A O 1
ATOM 968 N N . LEU A 1 126 ? -4.155 -5.223 -3.330 1.00 98.50 126 LEU A N 1
ATOM 969 C CA . LEU A 1 126 ? -4.479 -6.617 -3.043 1.00 98.50 126 LEU A CA 1
ATOM 970 C C . LEU A 1 126 ? -4.524 -6.897 -1.533 1.00 98.50 126 LEU A C 1
ATOM 972 O O . LEU A 1 126 ? -5.486 -7.493 -1.055 1.00 98.50 126 LEU A O 1
ATOM 976 N N . LEU A 1 127 ? -3.540 -6.412 -0.768 1.00 98.31 127 LEU A N 1
ATOM 977 C CA . LEU A 1 127 ? -3.499 -6.581 0.689 1.00 98.31 127 LEU A CA 1
ATOM 978 C C . LEU A 1 127 ? -4.716 -5.966 1.381 1.00 98.31 127 LEU A C 1
ATOM 980 O O . LEU A 1 127 ? -5.271 -6.573 2.292 1.00 98.31 127 LEU A O 1
ATOM 984 N N . PHE A 1 128 ? -5.148 -4.772 0.975 1.00 98.62 128 PHE A N 1
ATOM 985 C CA . PHE A 1 128 ? -6.322 -4.132 1.571 1.00 98.62 128 PHE A CA 1
ATOM 986 C C . PHE A 1 128 ? -7.607 -4.910 1.292 1.00 98.62 128 PHE A C 1
ATOM 988 O O . PHE A 1 128 ? -8.398 -5.105 2.218 1.00 98.62 128 PHE A O 1
ATOM 995 N N . ALA A 1 129 ? -7.769 -5.423 0.070 1.00 98.50 129 ALA A N 1
ATOM 996 C CA . ALA A 1 129 ? -8.887 -6.292 -0.279 1.00 98.50 129 ALA A CA 1
ATOM 997 C C . ALA A 1 129 ? -8.882 -7.586 0.557 1.00 98.50 129 ALA A C 1
ATOM 999 O O . ALA A 1 129 ? -9.881 -7.920 1.192 1.00 98.50 129 ALA A O 1
ATOM 1000 N N . GLU A 1 130 ? -7.743 -8.281 0.638 1.00 97.88 130 GLU A N 1
ATOM 1001 C CA . GLU A 1 130 ? -7.599 -9.531 1.404 1.00 97.88 130 GLU A CA 1
ATOM 1002 C C . GLU A 1 130 ? -7.791 -9.329 2.914 1.00 97.88 130 GLU A C 1
ATOM 1004 O O . GLU A 1 130 ? -8.281 -10.215 3.618 1.00 97.88 130 GLU A O 1
ATOM 1009 N N . ARG A 1 131 ? -7.449 -8.141 3.422 1.00 97.81 131 ARG A N 1
ATOM 1010 C CA . ARG A 1 131 ? -7.653 -7.765 4.824 1.00 97.81 131 ARG A CA 1
ATOM 1011 C C . ARG A 1 131 ? -9.047 -7.221 5.110 1.00 97.81 131 ARG A C 1
ATOM 1013 O O . ARG A 1 131 ? -9.352 -6.995 6.280 1.00 97.81 131 ARG A O 1
ATOM 1020 N N . GLY A 1 132 ? -9.900 -7.055 4.102 1.00 98.00 132 GLY A N 1
ATOM 1021 C CA . GLY A 1 132 ? -11.257 -6.538 4.263 1.00 98.00 132 GLY A CA 1
ATOM 1022 C C . GLY A 1 132 ? -11.285 -5.121 4.832 1.00 98.00 132 GLY A C 1
ATOM 1023 O O . GLY A 1 132 ? -12.063 -4.860 5.745 1.00 98.00 132 GLY A O 1
ATOM 1024 N N . VAL A 1 133 ? -10.376 -4.258 4.366 1.00 98.50 133 VAL A N 1
ATOM 1025 C CA . VAL A 1 133 ? -10.434 -2.806 4.613 1.00 98.50 133 VAL A CA 1
ATOM 1026 C C . VAL A 1 133 ? -11.769 -2.253 4.099 1.00 98.50 133 VAL A C 1
ATOM 1028 O O . VAL A 1 133 ? -12.315 -2.782 3.133 1.00 98.50 133 VAL A O 1
ATOM 1031 N N . GLU A 1 134 ? -12.301 -1.218 4.753 1.00 97.56 134 GLU A N 1
ATOM 1032 C CA . GLU A 1 134 ? -13.632 -0.644 4.474 1.00 97.56 134 GLU A CA 1
ATOM 1033 C C . GLU A 1 134 ? -13.599 0.674 3.688 1.00 97.56 134 GLU A C 1
ATOM 1035 O O . GLU A 1 134 ? -12.813 1.580 4.045 1.00 97.56 134 GLU A O 1
#

Radius of gyration: 14.6 Å; chains: 1; bounding box: 32×34×35 Å